Protein AF-A0A3A8YGU8-F1 (afdb_monomer)

Foldseek 3Di:
DDPLVVLLVVLLVLLVVLLVLLCVQLVPCVLAPPVCNVPLSVLLNVLSVLLNVLSVVLVPQDPPDPVSLVSSLVSLVSNLVSLVVNLVSLVVCVVVVSHDPVSSVVSNVSSVVSNVSSVVSSVVSVVVVVVVVVVVVVVVVPDDDPDDDPPPPDDDDDDDDD

Secondary structure (DSSP, 8-state):
--HHHHHHHHHHHHHHHHHHHHHHHHH-TTTS-GGGIIIIIHHHHHHHHHHHHHHHHHHH----SHHHHHHHHHHHHHHHHHHHHHHHHHHHHHHTTSS-HHHHHHHHHHHHHHHHHHHHHHHHHHHHHHHHHHHHHHHHHSS--S--PPPP-PPPP-PPP-

Nearest PDB structures (foldseek):
  2rld-assembly1_A  TM=8.837E-01  e=1.820E-03  Bacteroides thetaiotaomicron VPI-5482
  2b5u-assembly2_C  TM=3.298E-01  e=1.396E+00  Escherichia coli
  1ls4-assembly1_A  TM=3.241E-01  e=1.327E+00  Locusta migratoria
  8dt0-assembly2_B  TM=3.161E-01  e=1.990E+00  synthetic construct
  4atm-assembly1_A-2  TM=2.563E-01  e=6.073E+00  Homo sapiens

Sequence (162 aa):
MSAARQGELTIVGKAKDLVNHTLTVTNNSKLFPKKVRFTICQRMQNISLQILHDILAANEIYPDNRQKMEQRLDLQKEVLTNCKVFLSLLDIALEQGYVDIRRCEYWTGLTTDVKNMAASWRKKDAERFNRLLAEKKAQAQGQPPRGQQPPPRQGGPQYPRR

Radius of gyration: 27.99 Å; Cα contacts (8 Å, |Δi|>4): 124; chains: 1; bounding box: 71×23×99 Å

pLDDT: mean 86.34, std 15.01, range [42.88, 98.56]

Solvent-accessible surface area (backbone atoms only — not comparable to full-atom values): 9038 Å² total; per-residue (Å²): 133,60,73,65,59,54,52,57,56,49,44,54,52,43,30,48,51,42,32,55,52,46,52,57,51,56,69,33,64,91,61,24,60,71,89,40,43,85,52,60,40,46,50,48,45,51,42,35,51,46,35,40,48,29,53,53,55,30,68,71,49,72,64,84,48,71,65,43,43,49,52,30,46,51,28,40,48,48,31,45,50,40,38,51,52,46,50,53,52,49,51,52,33,41,75,71,64,45,43,55,69,72,61,48,53,55,53,48,49,43,44,47,52,37,34,53,49,40,51,54,49,44,50,53,50,52,57,52,49,54,50,55,52,51,52,54,51,52,55,64,69,71,51,76,81,91,79,73,80,76,75,79,79,76,80,76,86,85,77,83,81,133

Structure (mmCIF, N/CA/C/O backbone):
data_AF-A0A3A8YGU8-F1
#
_entry.id   AF-A0A3A8YGU8-F1
#
loop_
_atom_site.group_PDB
_atom_site.id
_atom_site.type_symbol
_atom_site.label_atom_id
_atom_site.label_alt_id
_atom_site.label_comp_id
_atom_site.label_asym_id
_atom_site.label_entity_id
_atom_site.label_seq_id
_atom_site.pdbx_PDB_ins_code
_atom_site.Cartn_x
_atom_site.Cartn_y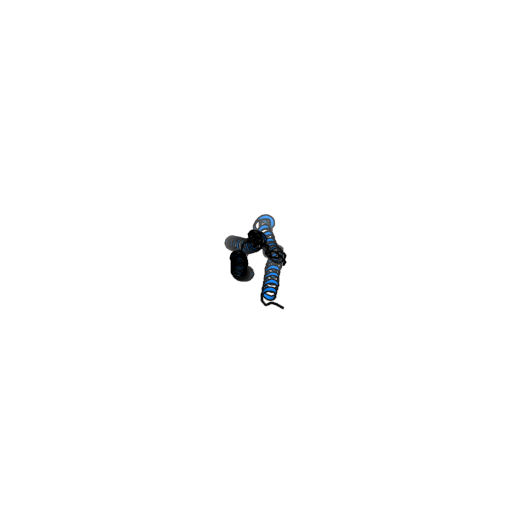
_atom_site.Cartn_z
_atom_site.occupancy
_atom_site.B_iso_or_equiv
_atom_site.auth_seq_id
_atom_site.auth_comp_id
_atom_site.auth_asym_id
_atom_site.auth_atom_id
_atom_site.pdbx_PDB_model_num
ATOM 1 N N . MET A 1 1 ? -6.886 -1.025 -24.986 1.00 42.88 1 MET A N 1
ATOM 2 C CA . MET A 1 1 ? -6.152 -0.531 -23.794 1.00 42.88 1 MET A CA 1
ATOM 3 C C . MET A 1 1 ? -5.203 -1.631 -23.328 1.00 42.88 1 MET A C 1
ATOM 5 O O . MET A 1 1 ? -5.595 -2.786 -23.405 1.00 42.88 1 MET A O 1
ATOM 9 N N . SER A 1 2 ? -3.958 -1.332 -22.936 1.00 42.94 2 SER A N 1
ATOM 10 C CA . SER A 1 2 ? -3.000 -2.380 -22.536 1.00 42.94 2 SER A CA 1
ATOM 11 C C . SER A 1 2 ? -3.404 -3.026 -21.202 1.00 42.94 2 SER A C 1
ATOM 13 O O . SER A 1 2 ? -3.876 -2.341 -20.297 1.00 42.94 2 SER A O 1
ATOM 15 N N . ALA A 1 3 ? -3.182 -4.336 -21.050 1.00 53.12 3 ALA A N 1
ATOM 16 C CA . ALA A 1 3 ? -3.488 -5.070 -19.815 1.00 53.12 3 ALA A CA 1
ATOM 17 C C . ALA A 1 3 ? -2.751 -4.514 -18.574 1.00 53.12 3 ALA A C 1
ATOM 19 O O . ALA A 1 3 ? -3.225 -4.657 -17.450 1.00 53.12 3 ALA A O 1
ATOM 20 N N . ALA A 1 4 ? -1.613 -3.838 -18.778 1.00 53.56 4 ALA A N 1
ATOM 21 C CA . ALA A 1 4 ? -0.868 -3.150 -17.724 1.00 53.56 4 ALA A CA 1
ATOM 22 C C . ALA A 1 4 ? -1.651 -1.962 -17.135 1.00 53.56 4 ALA A C 1
ATOM 24 O O . ALA A 1 4 ? -1.778 -1.869 -15.918 1.00 53.56 4 ALA A O 1
ATOM 25 N N . ARG A 1 5 ? -2.269 -1.129 -17.990 1.00 56.00 5 ARG A N 1
ATOM 26 C CA . ARG A 1 5 ? -3.130 -0.017 -17.549 1.00 56.00 5 ARG A CA 1
ATOM 27 C C . ARG A 1 5 ? -4.361 -0.506 -16.787 1.00 56.00 5 ARG A C 1
ATOM 29 O O . ARG A 1 5 ? -4.788 0.143 -15.841 1.00 56.00 5 ARG A O 1
ATOM 36 N N . GLN A 1 6 ? -4.914 -1.661 -17.168 1.00 59.31 6 GLN A N 1
ATOM 37 C CA . GLN A 1 6 ? -6.041 -2.256 -16.446 1.00 59.31 6 GLN A CA 1
ATOM 38 C C . GLN A 1 6 ? -5.640 -2.642 -15.012 1.00 59.31 6 GLN A C 1
ATOM 40 O O . GLN A 1 6 ? -6.368 -2.331 -14.075 1.00 59.31 6 GLN A O 1
ATOM 45 N N . GLY A 1 7 ? -4.461 -3.252 -14.831 1.00 61.16 7 GLY A N 1
ATOM 46 C CA . GLY A 1 7 ? -3.916 -3.583 -13.509 1.00 61.16 7 GLY A CA 1
ATOM 47 C C . GLY A 1 7 ? -3.660 -2.349 -12.630 1.00 61.16 7 GLY A C 1
ATOM 48 O O . GLY A 1 7 ? -4.032 -2.336 -11.456 1.00 61.16 7 GLY A O 1
ATOM 49 N N . GLU A 1 8 ? -3.093 -1.290 -13.211 1.00 59.56 8 GLU A N 1
ATOM 50 C CA . GLU A 1 8 ? -2.818 -0.014 -12.527 1.00 59.56 8 GLU A CA 1
ATOM 51 C C . GLU A 1 8 ? -4.099 0.697 -12.064 1.00 59.56 8 GLU A C 1
ATOM 53 O O . GLU A 1 8 ? -4.168 1.193 -10.940 1.00 59.56 8 GLU A O 1
ATOM 58 N N . LEU A 1 9 ? -5.157 0.689 -12.881 1.00 69.69 9 LEU A N 1
ATOM 59 C CA . LEU A 1 9 ? -6.455 1.247 -12.487 1.00 69.69 9 LEU A CA 1
ATOM 60 C C . LEU A 1 9 ? -7.115 0.426 -11.371 1.00 69.69 9 LEU A C 1
ATOM 62 O O . LEU A 1 9 ? -7.745 0.987 -10.473 1.00 69.69 9 LEU A O 1
ATOM 66 N N . THR A 1 10 ? -6.936 -0.898 -11.386 1.00 84.50 10 THR A N 1
ATOM 67 C CA . THR A 1 10 ? -7.530 -1.771 -10.365 1.00 84.50 10 THR A CA 1
ATOM 68 C C . THR A 1 10 ? -6.876 -1.631 -8.987 1.00 84.50 10 THR A C 1
ATOM 70 O O . THR A 1 10 ? -7.595 -1.626 -7.989 1.00 84.50 10 THR A O 1
ATOM 73 N N . ILE A 1 11 ? -5.549 -1.451 -8.899 1.00 92.69 11 ILE A N 1
ATOM 74 C CA . ILE A 1 11 ? -4.877 -1.278 -7.597 1.00 92.69 11 ILE A CA 1
ATOM 75 C C . ILE A 1 11 ? -5.227 0.068 -6.943 1.00 92.69 11 ILE A C 1
ATOM 77 O O . ILE A 1 11 ? -5.420 0.122 -5.730 1.00 92.69 11 ILE A O 1
ATOM 81 N N . VAL A 1 12 ? -5.399 1.137 -7.732 1.00 95.19 12 VAL A N 1
ATOM 82 C CA . VAL A 1 12 ? -5.862 2.441 -7.219 1.00 95.19 12 VAL A CA 1
ATOM 83 C C . VAL A 1 12 ? -7.259 2.321 -6.607 1.00 95.19 12 VAL A C 1
ATOM 85 O O . VAL A 1 12 ? -7.504 2.878 -5.539 1.00 95.19 12 VAL A O 1
ATOM 88 N N . GLY A 1 13 ? -8.168 1.579 -7.252 1.00 94.25 13 GLY A N 1
ATOM 89 C CA . GLY A 1 13 ? -9.501 1.302 -6.707 1.00 94.25 13 GLY A CA 1
ATOM 90 C C . GLY A 1 13 ? -9.430 0.610 -5.344 1.00 94.25 13 GLY A C 1
ATOM 91 O O . GLY A 1 13 ? -9.970 1.118 -4.366 1.00 94.25 13 GLY A O 1
ATOM 92 N N . LYS A 1 14 ? -8.653 -0.473 -5.248 1.00 95.12 14 LYS A N 1
ATOM 93 C CA . LYS A 1 14 ? -8.460 -1.217 -3.992 1.00 95.12 14 LYS A CA 1
ATOM 94 C C . LYS A 1 14 ? -7.830 -0.375 -2.880 1.00 95.12 14 LYS A C 1
ATOM 96 O O . LYS A 1 14 ? -8.231 -0.479 -1.723 1.00 95.12 14 LYS A O 1
ATOM 101 N N . ALA A 1 15 ? -6.877 0.493 -3.215 1.00 97.00 15 ALA A N 1
ATOM 102 C CA . ALA A 1 15 ? -6.286 1.413 -2.248 1.00 97.00 15 ALA A CA 1
ATOM 103 C C . ALA A 1 15 ? -7.302 2.450 -1.739 1.00 97.00 15 ALA A C 1
ATOM 105 O O . ALA A 1 15 ? -7.329 2.749 -0.547 1.00 97.00 15 ALA A O 1
ATOM 106 N N . LYS A 1 16 ? -8.183 2.960 -2.611 1.00 96.38 16 LYS A N 1
ATOM 107 C CA . LYS A 1 16 ? -9.290 3.840 -2.199 1.00 96.38 16 LYS A CA 1
ATOM 108 C C . LYS A 1 16 ? -10.274 3.120 -1.282 1.00 96.38 16 LYS A C 1
ATOM 110 O O . LYS A 1 16 ? -10.693 3.711 -0.290 1.00 96.38 16 LYS A O 1
ATOM 115 N N . ASP A 1 17 ? -10.598 1.859 -1.562 1.00 96.06 17 ASP A N 1
ATOM 116 C CA . ASP A 1 17 ? -11.461 1.050 -0.693 1.00 96.06 17 ASP A CA 1
ATOM 117 C C . ASP A 1 17 ? -10.849 0.896 0.707 1.00 96.06 17 ASP A C 1
ATOM 119 O O . ASP A 1 17 ? -11.534 1.115 1.710 1.00 96.06 17 ASP A O 1
ATOM 123 N N . LEU A 1 18 ? -9.540 0.615 0.786 1.00 97.25 18 LEU A N 1
ATOM 124 C CA . LEU A 1 18 ? -8.797 0.562 2.049 1.00 97.25 18 LEU A CA 1
ATOM 125 C C . LEU A 1 18 ? -8.856 1.898 2.806 1.00 97.25 18 LEU A C 1
ATOM 127 O O . LEU A 1 18 ? -9.155 1.904 4.002 1.00 97.25 18 LEU A O 1
ATOM 131 N N . VAL A 1 19 ? -8.606 3.027 2.135 1.00 97.69 19 VAL A N 1
ATOM 132 C CA . VAL A 1 19 ? -8.673 4.370 2.742 1.00 97.69 19 VAL A CA 1
ATOM 133 C C . VAL A 1 19 ? -10.078 4.668 3.262 1.00 97.69 19 VAL A C 1
ATOM 135 O O . VAL A 1 19 ? -10.247 5.007 4.433 1.00 97.69 19 VAL A O 1
ATOM 138 N N . ASN A 1 20 ? -11.098 4.498 2.421 1.00 96.44 20 ASN A N 1
ATOM 139 C CA . ASN A 1 20 ? -12.486 4.798 2.767 1.00 96.44 20 ASN A CA 1
ATOM 140 C C . ASN A 1 20 ? -12.963 3.959 3.951 1.00 96.44 20 ASN A C 1
ATOM 142 O O . ASN A 1 20 ? -13.556 4.489 4.896 1.00 96.44 20 ASN A O 1
ATOM 146 N N . HIS A 1 21 ? -12.667 2.658 3.937 1.00 95.06 21 HIS A N 1
ATOM 147 C CA . HIS A 1 21 ? -13.003 1.786 5.051 1.00 95.06 21 HIS A CA 1
ATOM 148 C C . HIS A 1 21 ? -12.251 2.195 6.325 1.00 95.06 21 HIS A C 1
ATOM 150 O O . HIS A 1 21 ? -12.861 2.307 7.390 1.00 95.06 21 HIS A O 1
ATOM 156 N N . THR A 1 22 ? -10.960 2.527 6.210 1.00 95.06 22 THR A N 1
ATOM 157 C CA . THR A 1 22 ? -10.139 2.955 7.350 1.00 95.06 22 THR A CA 1
ATOM 158 C C . THR A 1 22 ? -10.691 4.211 8.007 1.00 95.06 22 THR A C 1
ATOM 160 O O . THR A 1 22 ? -10.895 4.226 9.222 1.00 95.06 22 THR A O 1
ATOM 163 N N . LEU A 1 23 ? -11.003 5.245 7.223 1.00 93.62 23 LEU A N 1
ATOM 164 C CA . LEU A 1 23 ? -11.600 6.485 7.723 1.00 93.62 23 LEU A CA 1
ATOM 165 C C . LEU A 1 23 ? -12.976 6.238 8.351 1.00 93.62 23 LEU A C 1
ATOM 167 O O . LEU A 1 23 ? -13.277 6.799 9.403 1.00 93.62 23 LEU A O 1
ATOM 171 N N . THR A 1 24 ? -13.796 5.374 7.750 1.00 91.88 24 THR A N 1
ATOM 172 C CA . THR A 1 24 ? -15.141 5.052 8.255 1.00 91.88 24 THR A CA 1
ATOM 173 C C . THR A 1 24 ? -15.085 4.387 9.631 1.00 91.88 24 THR A C 1
ATOM 175 O O . THR A 1 24 ? -15.786 4.806 10.554 1.00 91.88 24 THR A O 1
ATOM 178 N N . VAL A 1 25 ? -14.234 3.370 9.794 1.00 89.19 25 VAL A N 1
ATOM 179 C CA . VAL A 1 25 ? -14.129 2.609 11.048 1.00 89.19 25 VAL A CA 1
ATOM 180 C C . VAL A 1 25 ? -13.494 3.451 12.154 1.00 89.19 25 VAL A C 1
ATOM 182 O O . VAL A 1 25 ? -14.027 3.522 13.260 1.00 89.19 25 VAL A O 1
ATOM 185 N N . THR A 1 26 ? -12.394 4.141 11.855 1.00 88.94 26 THR A N 1
ATOM 186 C CA . THR A 1 26 ? -11.624 4.896 12.860 1.00 88.94 26 THR A CA 1
ATOM 187 C C . THR A 1 26 ? -12.298 6.200 13.306 1.00 88.94 26 THR A C 1
ATOM 189 O O . THR A 1 26 ? -12.058 6.656 14.425 1.00 88.94 26 THR A O 1
ATOM 192 N N . ASN A 1 27 ? -13.167 6.800 12.481 1.00 85.31 27 ASN A N 1
ATOM 193 C CA . ASN A 1 27 ? -13.972 7.959 12.888 1.00 85.31 27 ASN A CA 1
ATOM 194 C C . ASN A 1 27 ? -15.181 7.583 13.755 1.00 85.31 27 ASN A C 1
ATOM 196 O O . ASN A 1 27 ? -15.740 8.446 14.439 1.00 85.31 27 ASN A O 1
ATOM 200 N N . ASN A 1 28 ? -15.585 6.312 13.766 1.00 83.62 28 ASN A N 1
ATOM 201 C CA . ASN A 1 28 ? -16.720 5.865 14.555 1.00 83.62 28 ASN A CA 1
ATOM 202 C C . ASN A 1 28 ? -16.319 5.631 16.019 1.00 83.62 28 ASN A C 1
ATOM 204 O O . ASN A 1 28 ? -15.819 4.572 16.386 1.00 83.62 28 ASN A O 1
ATOM 208 N N . SER A 1 29 ? -16.622 6.605 16.881 1.00 74.62 29 SER A N 1
ATOM 209 C CA . SER A 1 29 ? -16.330 6.523 18.322 1.00 74.62 29 SER A CA 1
ATOM 210 C C . SER A 1 29 ? -17.054 5.404 19.089 1.00 74.62 29 SER A C 1
ATOM 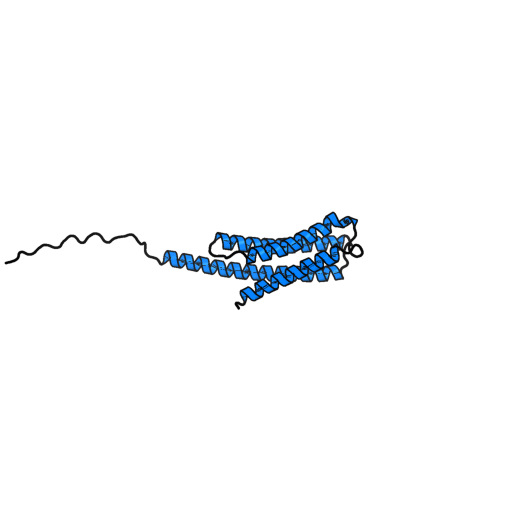212 O O . SER A 1 29 ? -16.689 5.135 20.231 1.00 74.62 29 SER A O 1
ATOM 214 N N . LYS A 1 30 ? -18.063 4.751 18.488 1.00 75.56 30 LYS A N 1
ATOM 215 C CA . LYS A 1 30 ? -18.702 3.545 19.049 1.00 75.56 30 LYS A CA 1
ATOM 216 C C . LYS A 1 30 ? -17.904 2.273 18.755 1.00 75.56 30 LYS A C 1
ATOM 218 O O . LYS A 1 30 ? -18.085 1.282 19.449 1.00 75.56 30 LYS A O 1
ATOM 223 N N . LEU A 1 31 ? -17.075 2.297 17.711 1.00 71.75 31 LEU A N 1
ATOM 224 C C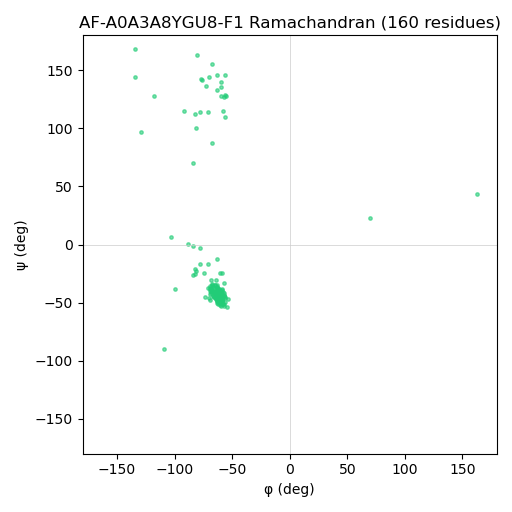A . LEU A 1 31 ? -16.241 1.171 17.291 1.00 71.75 31 LEU A CA 1
ATOM 225 C C . LEU A 1 31 ? -14.806 1.327 17.788 1.00 71.75 31 LEU A C 1
ATOM 227 O O . LEU A 1 31 ? -14.210 0.344 18.196 1.00 71.75 31 LEU A O 1
ATOM 231 N N . PHE A 1 32 ? -14.277 2.554 17.787 1.00 74.31 32 PHE A N 1
ATOM 232 C CA . PHE A 1 32 ? -12.922 2.854 18.241 1.00 74.31 32 PHE A CA 1
ATOM 233 C C . PHE A 1 32 ? -12.923 3.812 19.442 1.00 74.31 32 PHE A C 1
ATOM 235 O O . PHE A 1 32 ? -13.504 4.901 19.360 1.00 74.31 32 PHE A O 1
ATOM 242 N N . PRO A 1 33 ? -12.238 3.474 20.551 1.00 76.06 33 PRO A N 1
ATOM 243 C CA . PRO A 1 33 ? -12.176 4.345 21.720 1.00 76.06 33 PRO A CA 1
ATOM 244 C C . PRO A 1 33 ? -11.551 5.714 21.407 1.00 76.06 33 PRO A C 1
ATOM 246 O O . PRO A 1 33 ? -10.477 5.805 20.814 1.00 76.06 33 PRO A O 1
ATOM 249 N N . LYS A 1 34 ? -12.155 6.809 21.896 1.00 79.38 34 LYS A N 1
ATOM 250 C CA . LYS A 1 34 ? -11.636 8.178 21.669 1.00 79.38 34 LYS A CA 1
ATOM 251 C C . LYS A 1 34 ? -10.193 8.371 22.157 1.00 79.38 34 LYS A C 1
ATOM 253 O O . LYS A 1 34 ? -9.438 9.109 21.532 1.00 79.38 34 LYS A O 1
ATOM 258 N N . LYS A 1 35 ? -9.801 7.678 23.233 1.00 80.94 35 LYS A N 1
ATOM 259 C CA . LYS A 1 35 ? -8.453 7.749 23.827 1.00 80.94 35 LYS A CA 1
ATOM 260 C C . LYS A 1 35 ? -7.328 7.327 22.874 1.00 80.94 35 LYS A C 1
ATOM 262 O O . LYS A 1 35 ? -6.205 7.780 23.045 1.00 80.94 35 LYS A O 1
ATOM 267 N N . VAL A 1 36 ? -7.621 6.498 21.867 1.00 79.62 36 VAL A N 1
ATOM 268 C CA . VAL A 1 36 ? -6.617 6.016 20.899 1.00 79.62 36 VAL A CA 1
ATOM 269 C C . VAL A 1 36 ? -6.683 6.722 19.545 1.00 79.62 36 VAL A C 1
ATOM 271 O O . VAL A 1 36 ? -5.947 6.376 18.619 1.00 79.62 36 VAL A O 1
ATOM 274 N N . ARG A 1 37 ? -7.528 7.757 19.429 1.00 80.12 37 ARG A N 1
ATOM 275 C CA . ARG A 1 37 ? -7.709 8.533 18.196 1.00 80.12 37 ARG A CA 1
ATOM 276 C C . ARG A 1 37 ? -6.389 9.126 17.694 1.00 80.12 37 ARG A C 1
ATOM 278 O O . ARG A 1 37 ? -6.084 9.013 16.514 1.00 80.12 37 ARG A O 1
ATOM 285 N N . PHE A 1 38 ? -5.596 9.705 18.593 1.00 84.00 38 PHE A N 1
ATOM 286 C CA . PHE A 1 38 ? -4.320 10.351 18.260 1.00 84.00 38 PHE A CA 1
ATOM 287 C C . PHE A 1 38 ? -3.115 9.399 18.268 1.00 84.00 38 PHE A C 1
ATOM 289 O O . PHE A 1 38 ? -1.997 9.829 17.999 1.00 84.00 38 PHE A O 1
ATOM 296 N N . THR A 1 39 ? -3.323 8.111 18.559 1.00 86.56 39 THR A N 1
ATOM 297 C CA . THR A 1 39 ? -2.262 7.099 18.550 1.00 86.56 39 THR A CA 1
ATOM 298 C C . THR A 1 39 ? -2.441 6.158 17.362 1.00 86.56 39 THR A C 1
ATOM 300 O O . THR A 1 39 ? -1.923 6.430 16.280 1.00 86.56 39 THR A O 1
ATOM 303 N N . ILE A 1 40 ? -3.191 5.070 17.529 1.00 87.19 40 ILE A N 1
ATOM 304 C CA . ILE A 1 40 ? -3.327 4.019 16.516 1.00 87.19 40 ILE A CA 1
ATOM 305 C C . ILE A 1 40 ? -4.205 4.484 15.354 1.00 87.19 40 ILE A C 1
ATOM 307 O O . ILE A 1 40 ? -3.799 4.324 14.205 1.00 87.19 40 ILE A O 1
ATOM 311 N N . CYS A 1 41 ? -5.348 5.130 15.618 1.00 90.31 41 CYS A N 1
ATOM 312 C CA . CYS A 1 41 ? -6.256 5.548 14.544 1.00 90.31 41 CYS A CA 1
ATOM 313 C C . CYS A 1 41 ? -5.572 6.509 13.570 1.00 90.31 41 CYS A C 1
ATOM 315 O O . CYS A 1 41 ? -5.556 6.247 12.372 1.00 90.31 41 CYS A O 1
ATOM 317 N N . GLN A 1 42 ? -4.967 7.590 14.077 1.00 92.44 42 GLN A N 1
ATOM 318 C CA . GLN A 1 42 ? -4.272 8.565 13.235 1.00 92.44 42 GLN A CA 1
ATOM 319 C C . GLN A 1 42 ? -3.152 7.913 12.416 1.00 92.44 42 GLN A C 1
ATOM 321 O O . GLN A 1 42 ? -3.003 8.210 11.233 1.00 92.44 42 GLN A O 1
ATOM 326 N N . ARG A 1 43 ? -2.381 6.994 13.014 1.00 94.38 43 ARG A N 1
ATOM 327 C CA . ARG A 1 43 ? -1.313 6.273 12.304 1.00 94.38 43 ARG A CA 1
ATOM 328 C C . ARG A 1 43 ? -1.865 5.395 11.184 1.00 94.38 43 ARG A C 1
ATOM 330 O O . ARG A 1 43 ? -1.349 5.461 10.074 1.00 94.38 43 ARG A O 1
ATOM 337 N N . MET A 1 44 ? -2.926 4.631 11.442 1.00 94.75 44 MET A N 1
ATOM 338 C CA . MET A 1 44 ? -3.575 3.800 10.422 1.00 94.75 44 MET A CA 1
ATOM 339 C C . MET A 1 44 ? -4.152 4.649 9.285 1.00 94.75 44 MET A C 1
ATOM 341 O O . MET A 1 44 ? -3.945 4.328 8.117 1.00 94.75 44 MET A O 1
ATOM 345 N N . GLN A 1 45 ? -4.814 5.765 9.608 1.00 95.69 45 GLN A N 1
ATOM 346 C CA . GLN A 1 45 ? -5.318 6.711 8.609 1.00 95.69 45 GLN A CA 1
ATOM 347 C C . GLN A 1 45 ? -4.176 7.254 7.741 1.00 95.69 45 GLN A C 1
ATOM 349 O O . GLN A 1 45 ? -4.239 7.140 6.517 1.00 95.69 45 GLN A O 1
ATOM 354 N N . ASN A 1 46 ? -3.106 7.756 8.362 1.00 97.69 46 ASN A N 1
ATOM 355 C CA . ASN A 1 46 ? -1.946 8.295 7.653 1.00 97.69 46 ASN A CA 1
ATOM 356 C C . ASN A 1 46 ? -1.301 7.250 6.737 1.00 97.69 46 ASN A C 1
ATOM 358 O O . ASN A 1 46 ? -1.031 7.544 5.579 1.00 97.69 46 ASN A O 1
ATOM 362 N N . ILE A 1 47 ? -1.104 6.020 7.219 1.00 97.75 47 ILE A N 1
ATOM 363 C CA . ILE A 1 47 ? -0.510 4.946 6.414 1.00 97.75 47 ILE A CA 1
ATOM 364 C C . ILE A 1 47 ? -1.424 4.555 5.252 1.00 97.75 47 ILE A C 1
ATOM 366 O O . ILE A 1 47 ? -0.937 4.373 4.141 1.00 97.75 47 ILE A O 1
ATOM 370 N N . SER A 1 48 ? -2.742 4.468 5.463 1.00 97.81 48 SER A N 1
ATOM 371 C CA . SER A 1 48 ? -3.676 4.168 4.369 1.00 97.81 48 SER A CA 1
ATOM 372 C C . SER A 1 48 ? -3.630 5.234 3.267 1.00 97.81 48 SER A C 1
ATOM 374 O O . SER A 1 48 ? -3.614 4.901 2.082 1.00 97.81 48 SER A O 1
ATOM 376 N N . LEU A 1 49 ? -3.526 6.513 3.648 1.00 98.31 49 LEU A N 1
ATOM 377 C CA . LEU A 1 49 ? -3.366 7.625 2.712 1.00 98.31 49 LEU A CA 1
ATOM 378 C C . LEU A 1 49 ? -2.003 7.583 2.012 1.00 98.31 49 LEU A C 1
ATOM 380 O O . LEU A 1 49 ? -1.945 7.808 0.806 1.00 98.31 49 LEU A O 1
ATOM 384 N N . GLN A 1 50 ? -0.933 7.239 2.735 1.00 98.50 50 GLN A N 1
ATOM 385 C CA . GLN A 1 50 ? 0.408 7.087 2.169 1.00 98.50 50 GLN A CA 1
ATOM 386 C C . GLN A 1 50 ? 0.456 5.965 1.124 1.00 98.50 50 GLN A C 1
ATOM 388 O O . GLN A 1 50 ? 1.004 6.162 0.047 1.00 98.50 50 GLN A O 1
ATOM 393 N N . ILE A 1 51 ? -0.187 4.820 1.385 1.00 98.44 51 ILE A N 1
ATOM 394 C CA . ILE A 1 51 ? -0.315 3.722 0.412 1.00 98.44 51 ILE A CA 1
ATOM 395 C C . ILE A 1 51 ? -0.958 4.224 -0.885 1.00 98.44 51 ILE A C 1
ATOM 397 O O . ILE A 1 51 ? -0.435 3.973 -1.970 1.00 98.44 51 ILE A O 1
ATOM 401 N N . LEU A 1 52 ? -2.082 4.942 -0.786 1.00 98.19 52 LEU A N 1
ATOM 402 C CA . LEU A 1 52 ? -2.757 5.502 -1.958 1.00 98.19 52 LEU A CA 1
ATOM 403 C C . LEU A 1 52 ? -1.866 6.518 -2.685 1.00 98.19 52 LEU A C 1
ATOM 405 O O . LEU A 1 52 ? -1.769 6.474 -3.912 1.00 98.19 52 LEU A O 1
ATOM 409 N N . HIS A 1 53 ? -1.213 7.405 -1.936 1.00 98.19 53 HIS A N 1
ATOM 410 C CA . HIS A 1 53 ? -0.288 8.392 -2.478 1.00 98.19 53 HIS A CA 1
ATOM 411 C C . HIS A 1 53 ? 0.849 7.728 -3.263 1.00 98.19 53 HIS A C 1
ATOM 413 O O . HIS A 1 53 ? 1.066 8.080 -4.418 1.00 98.19 53 HIS A O 1
ATOM 419 N N . ASP A 1 54 ? 1.532 6.741 -2.684 1.00 98.25 54 ASP A N 1
ATOM 420 C CA . ASP A 1 54 ? 2.690 6.093 -3.306 1.00 98.25 54 ASP A CA 1
ATOM 421 C C . ASP A 1 54 ? 2.303 5.326 -4.577 1.00 98.25 54 ASP A C 1
ATOM 423 O O . ASP A 1 54 ? 3.050 5.335 -5.557 1.00 98.25 54 ASP A O 1
ATOM 427 N N . ILE A 1 55 ? 1.109 4.717 -4.608 1.00 97.50 55 ILE A N 1
ATOM 428 C CA . ILE A 1 55 ? 0.559 4.089 -5.820 1.00 97.50 55 ILE A CA 1
ATOM 429 C C . ILE A 1 55 ? 0.345 5.135 -6.920 1.00 97.50 55 ILE A C 1
ATOM 431 O O . ILE A 1 55 ? 0.733 4.908 -8.068 1.00 97.50 55 ILE A O 1
ATOM 435 N N . LEU A 1 56 ? -0.273 6.273 -6.590 1.00 96.25 56 LEU A N 1
ATOM 436 C CA . LEU A 1 56 ? -0.511 7.351 -7.552 1.00 96.25 56 LEU A CA 1
ATOM 437 C C . LEU A 1 56 ? 0.812 7.950 -8.044 1.00 96.25 56 LEU A C 1
ATOM 439 O O . LEU A 1 56 ? 1.020 8.056 -9.249 1.00 96.25 56 LEU A O 1
ATOM 443 N N . ALA A 1 57 ? 1.739 8.247 -7.135 1.00 96.75 57 ALA A N 1
ATOM 444 C CA . ALA A 1 57 ? 3.055 8.780 -7.464 1.00 96.75 57 ALA A CA 1
ATOM 445 C C . ALA A 1 57 ? 3.850 7.826 -8.373 1.00 96.75 57 ALA A C 1
ATOM 447 O O . ALA A 1 57 ? 4.463 8.265 -9.342 1.00 96.75 57 ALA A O 1
ATOM 448 N N . ALA A 1 58 ? 3.801 6.513 -8.121 1.00 96.06 58 ALA A N 1
ATOM 449 C CA . ALA A 1 58 ? 4.457 5.522 -8.972 1.00 96.06 58 ALA A CA 1
ATOM 450 C C . ALA A 1 58 ? 3.851 5.468 -10.386 1.00 96.06 58 ALA A C 1
ATOM 452 O O . ALA A 1 58 ? 4.582 5.263 -11.360 1.00 96.06 58 ALA A O 1
ATOM 453 N N . ASN A 1 59 ? 2.535 5.673 -10.512 1.00 93.81 59 ASN A N 1
ATOM 454 C CA . ASN A 1 59 ? 1.849 5.722 -11.805 1.00 93.81 59 ASN A CA 1
ATOM 455 C C . ASN A 1 59 ? 2.240 6.950 -12.638 1.00 93.81 59 ASN A C 1
ATOM 457 O O . ASN A 1 59 ? 2.385 6.819 -13.852 1.00 93.81 59 ASN A O 1
ATOM 461 N N . GLU A 1 60 ? 2.475 8.098 -11.999 1.00 94.25 60 GLU A N 1
ATOM 462 C CA . GLU A 1 60 ? 2.892 9.334 -12.679 1.00 94.25 60 GLU A CA 1
ATOM 463 C C . GLU A 1 60 ? 4.339 9.281 -13.204 1.00 94.25 60 GLU A C 1
ATOM 465 O O . GLU A 1 60 ? 4.727 10.060 -14.077 1.00 94.25 60 GLU A O 1
ATOM 470 N N . ILE A 1 61 ? 5.162 8.340 -12.726 1.00 94.25 61 ILE A N 1
ATOM 471 C CA . ILE A 1 61 ? 6.532 8.188 -13.220 1.00 94.25 61 ILE A CA 1
ATOM 472 C C . ILE A 1 61 ? 6.535 7.467 -14.568 1.00 94.25 61 ILE A C 1
ATOM 474 O O . ILE A 1 61 ? 6.275 6.264 -14.656 1.00 94.25 61 ILE A O 1
ATOM 478 N N . TYR A 1 62 ? 6.948 8.194 -15.610 1.00 93.06 62 TYR A N 1
ATOM 479 C CA . TYR A 1 62 ? 7.282 7.627 -16.914 1.00 93.06 62 TYR A CA 1
ATOM 480 C C . TYR A 1 62 ? 8.723 7.068 -16.924 1.00 93.06 62 TYR A C 1
ATOM 482 O O . TYR A 1 62 ? 9.675 7.848 -16.844 1.00 93.06 62 TYR A O 1
ATOM 490 N N . PRO A 1 63 ? 8.932 5.741 -17.033 1.00 90.56 63 PRO A N 1
ATOM 491 C CA . PRO A 1 63 ? 10.243 5.110 -16.861 1.00 90.56 63 PRO A CA 1
ATOM 492 C C . PRO A 1 63 ? 11.086 5.135 -18.153 1.00 90.56 63 PRO A C 1
ATOM 494 O O . PRO A 1 63 ? 11.305 4.104 -18.791 1.00 90.56 63 PRO A O 1
ATOM 497 N N . ASP A 1 64 ? 11.555 6.316 -18.564 1.00 91.25 64 ASP A N 1
ATOM 498 C CA . ASP A 1 64 ? 12.383 6.508 -19.774 1.00 91.25 64 ASP A CA 1
ATOM 499 C C . ASP A 1 64 ? 13.884 6.220 -19.566 1.00 91.25 64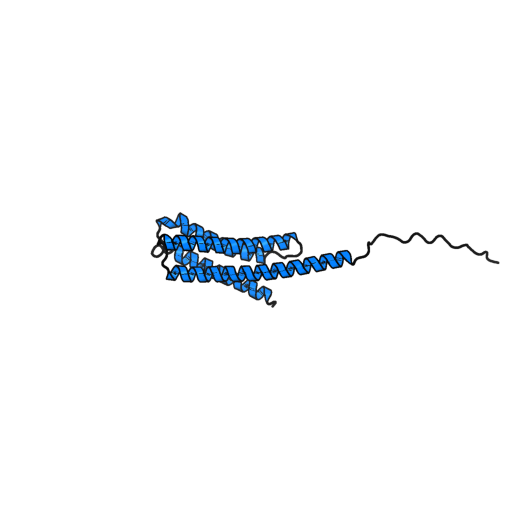 ASP A C 1
ATOM 501 O O . ASP A 1 64 ? 14.602 5.838 -20.503 1.00 91.25 64 ASP A O 1
ATOM 505 N N . ASN A 1 65 ? 14.352 6.358 -18.328 1.00 93.00 65 ASN A N 1
ATOM 506 C CA . ASN A 1 65 ? 15.738 6.194 -17.921 1.00 93.00 65 ASN A CA 1
ATOM 507 C C . ASN A 1 65 ? 15.860 5.341 -16.646 1.00 93.00 65 ASN A C 1
ATOM 509 O O . ASN A 1 65 ? 14.874 5.053 -15.965 1.00 93.00 65 ASN A O 1
ATOM 513 N N . ARG A 1 66 ? 17.096 4.929 -16.334 1.00 93.12 66 ARG A N 1
ATOM 514 C CA . ARG A 1 66 ? 17.404 4.050 -15.197 1.00 93.12 66 ARG A CA 1
ATOM 515 C C . ARG A 1 66 ? 16.920 4.632 -13.866 1.00 93.12 66 ARG A C 1
ATOM 517 O O . ARG A 1 66 ? 16.308 3.904 -13.095 1.00 93.12 66 ARG A O 1
ATOM 524 N N . GLN A 1 67 ? 17.141 5.923 -13.640 1.00 95.56 67 GLN A N 1
ATOM 525 C CA . GLN A 1 67 ? 16.783 6.602 -12.397 1.00 95.56 67 GLN A CA 1
ATOM 526 C C . GLN A 1 67 ? 15.265 6.624 -12.177 1.00 95.56 67 GLN A C 1
ATOM 528 O O . GLN A 1 67 ? 14.796 6.285 -11.097 1.00 95.56 67 GLN A O 1
ATOM 533 N N . LYS A 1 68 ? 14.474 6.951 -13.206 1.00 95.19 68 LYS A N 1
ATOM 534 C CA . LYS A 1 68 ? 13.004 6.926 -13.118 1.00 95.19 68 LYS A CA 1
ATOM 535 C C . LYS A 1 68 ? 12.463 5.506 -12.945 1.00 95.19 68 LYS A C 1
ATOM 537 O O . LYS A 1 68 ? 11.503 5.302 -12.208 1.00 95.19 68 LYS A O 1
ATOM 542 N N . MET A 1 69 ? 13.082 4.514 -13.592 1.00 96.50 69 MET A N 1
ATOM 543 C CA . MET A 1 69 ? 12.754 3.100 -13.363 1.00 96.50 69 MET A CA 1
ATOM 544 C C . MET A 1 69 ? 12.971 2.709 -11.896 1.00 96.50 69 MET A C 1
ATOM 546 O O . MET A 1 69 ? 12.100 2.082 -11.301 1.00 96.50 69 MET A O 1
ATOM 550 N N . GLU A 1 70 ? 14.109 3.089 -11.311 1.00 96.69 70 GLU A N 1
ATOM 551 C CA . GLU A 1 70 ? 14.418 2.845 -9.897 1.00 96.69 70 GLU A CA 1
ATOM 552 C C . GLU A 1 70 ? 13.443 3.574 -8.976 1.00 96.69 70 GLU A C 1
ATOM 554 O O . GLU A 1 70 ? 12.836 2.927 -8.134 1.00 96.69 70 GLU A O 1
ATOM 559 N N . GLN A 1 71 ? 13.188 4.865 -9.202 1.00 97.69 71 GLN A N 1
ATOM 560 C CA . GLN A 1 71 ? 12.253 5.658 -8.401 1.00 97.69 71 GLN A CA 1
ATOM 561 C 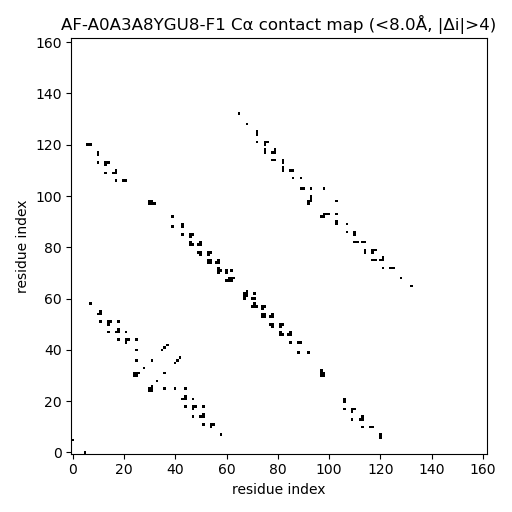C . GLN A 1 71 ? 10.841 5.054 -8.383 1.00 97.69 71 GLN A C 1
ATOM 563 O O . GLN A 1 71 ? 10.202 4.968 -7.333 1.00 97.69 71 GLN A O 1
ATOM 568 N N . ARG A 1 72 ? 10.350 4.597 -9.541 1.00 97.50 72 ARG A N 1
ATOM 569 C CA . ARG A 1 72 ? 9.050 3.925 -9.641 1.00 97.50 72 ARG A CA 1
ATOM 570 C C . ARG A 1 72 ? 9.030 2.609 -8.878 1.00 97.50 72 ARG A C 1
ATOM 572 O O . ARG A 1 72 ? 8.055 2.326 -8.182 1.00 97.50 72 ARG A O 1
ATOM 579 N N . LEU A 1 73 ? 10.099 1.816 -8.978 1.00 97.50 73 LEU A N 1
ATOM 580 C CA . LEU A 1 73 ? 10.238 0.632 -8.142 1.00 97.50 73 LEU A CA 1
ATOM 581 C C . LEU A 1 73 ? 10.244 1.056 -6.665 1.00 97.50 73 LEU A C 1
ATOM 583 O O . LEU A 1 73 ? 9.473 0.511 -5.890 1.00 97.50 73 LEU A O 1
ATOM 587 N N . ASP A 1 74 ? 11.039 2.019 -6.231 1.00 98.25 74 ASP A N 1
ATOM 588 C CA . ASP A 1 74 ? 11.121 2.386 -4.813 1.00 98.25 74 ASP A CA 1
ATOM 589 C C . ASP A 1 74 ? 9.764 2.778 -4.221 1.00 98.25 74 ASP A C 1
ATOM 591 O O . ASP A 1 74 ? 9.390 2.240 -3.183 1.00 98.25 74 ASP A O 1
ATOM 595 N N . LEU A 1 75 ? 8.941 3.546 -4.937 1.00 98.25 75 LEU A N 1
ATOM 596 C CA . LEU A 1 75 ? 7.563 3.816 -4.508 1.00 98.25 75 LEU A CA 1
ATOM 597 C C . LEU A 1 75 ? 6.719 2.540 -4.370 1.00 98.25 75 LEU A C 1
ATOM 599 O O . LEU A 1 75 ? 6.023 2.355 -3.376 1.00 98.25 75 LEU A O 1
ATOM 603 N N . GLN A 1 76 ? 6.818 1.594 -5.307 1.00 97.94 76 GLN A N 1
ATOM 604 C CA . GLN A 1 76 ? 6.133 0.299 -5.183 1.00 97.94 76 GLN A CA 1
ATOM 605 C C . GLN A 1 76 ? 6.642 -0.526 -3.990 1.00 97.94 76 GLN A C 1
ATOM 607 O O . GLN A 1 76 ? 5.893 -1.321 -3.421 1.00 97.94 76 GLN A O 1
ATOM 612 N N . LYS A 1 77 ? 7.916 -0.376 -3.610 1.00 98.31 77 LYS A N 1
ATOM 613 C CA . LYS A 1 77 ? 8.466 -0.990 -2.394 1.00 98.31 77 LYS A CA 1
ATOM 614 C C . LYS A 1 77 ? 7.881 -0.322 -1.153 1.00 98.31 77 LYS A C 1
ATOM 616 O O . LYS A 1 77 ? 7.486 -1.046 -0.243 1.00 98.31 77 LYS A O 1
ATOM 621 N N . GLU A 1 78 ? 7.770 1.003 -1.136 1.00 98.38 78 GLU A N 1
ATOM 622 C CA . GLU A 1 78 ? 7.140 1.742 -0.038 1.00 98.38 78 GLU A CA 1
ATOM 623 C C . GLU A 1 78 ? 5.677 1.336 0.151 1.00 98.38 78 GLU A C 1
ATOM 625 O O . GLU A 1 78 ? 5.278 1.040 1.274 1.00 98.38 78 GLU A O 1
ATOM 630 N N . VAL A 1 79 ? 4.912 1.140 -0.929 1.00 98.38 79 VAL A N 1
ATOM 631 C CA . VAL A 1 79 ? 3.554 0.564 -0.855 1.00 98.38 79 VAL A CA 1
ATOM 632 C C . VAL A 1 79 ? 3.552 -0.777 -0.113 1.00 98.38 79 VAL A C 1
ATOM 634 O O . VAL A 1 79 ? 2.731 -0.997 0.779 1.00 98.38 79 VAL A O 1
ATOM 637 N N . LEU A 1 80 ? 4.478 -1.684 -0.443 1.00 98.44 80 LEU A N 1
ATOM 638 C CA . LEU A 1 80 ? 4.583 -2.995 0.210 1.00 98.44 80 LEU A CA 1
ATOM 639 C C . LEU A 1 80 ? 4.982 -2.885 1.684 1.00 98.44 80 LEU A C 1
ATOM 641 O O . LEU A 1 80 ? 4.457 -3.634 2.512 1.00 98.44 80 LEU A O 1
ATOM 645 N N . THR A 1 81 ? 5.908 -1.985 2.009 1.00 98.56 81 THR A N 1
ATOM 646 C CA . THR A 1 81 ? 6.324 -1.700 3.386 1.00 98.56 81 THR A CA 1
ATOM 647 C C . THR A 1 81 ? 5.149 -1.153 4.185 1.00 98.56 81 THR A C 1
ATOM 649 O O . THR A 1 81 ? 4.800 -1.718 5.219 1.00 98.56 81 THR A O 1
ATOM 652 N N . ASN A 1 82 ? 4.466 -0.137 3.665 1.00 98.44 82 ASN A N 1
ATOM 653 C CA . ASN A 1 82 ? 3.327 0.501 4.311 1.00 98.44 82 ASN A CA 1
ATOM 654 C C . ASN A 1 82 ? 2.152 -0.467 4.502 1.00 98.44 82 ASN A C 1
ATOM 656 O O . ASN A 1 82 ? 1.534 -0.456 5.563 1.00 98.44 82 ASN A O 1
ATOM 660 N N . CYS A 1 83 ? 1.901 -1.387 3.563 1.00 98.44 83 CYS A N 1
ATOM 661 C CA . CYS A 1 83 ? 0.925 -2.464 3.772 1.00 98.44 83 CYS A CA 1
ATOM 662 C C . CYS A 1 83 ? 1.302 -3.368 4.959 1.00 98.44 83 CYS A C 1
ATOM 664 O O . CYS A 1 83 ? 0.432 -3.754 5.734 1.00 98.44 83 CYS A O 1
ATOM 666 N N . LYS A 1 84 ? 2.587 -3.711 5.129 1.00 98.19 84 LYS A N 1
ATOM 667 C CA . LYS A 1 84 ? 3.042 -4.511 6.281 1.00 98.19 84 LYS A CA 1
ATOM 668 C C . LYS A 1 84 ? 2.890 -3.741 7.589 1.00 98.19 84 LYS A C 1
ATOM 670 O O . LYS A 1 84 ? 2.390 -4.306 8.551 1.00 98.19 84 LYS A O 1
ATOM 675 N N . VAL A 1 85 ? 3.272 -2.462 7.610 1.00 97.94 85 VAL A N 1
ATOM 676 C CA . VAL A 1 85 ? 3.115 -1.609 8.798 1.00 97.94 85 VAL A CA 1
ATOM 677 C C . VAL A 1 85 ? 1.637 -1.473 9.168 1.00 97.94 85 VAL A C 1
ATOM 679 O O . VAL A 1 85 ? 1.298 -1.576 10.343 1.00 97.94 85 VAL A O 1
ATOM 682 N N . PHE A 1 86 ? 0.750 -1.295 8.184 1.00 97.69 86 PHE A N 1
ATOM 683 C CA . PHE A 1 86 ? -0.693 -1.236 8.420 1.00 97.69 86 PHE A CA 1
ATOM 684 C C . PHE A 1 86 ? -1.221 -2.523 9.064 1.00 97.69 86 PHE A C 1
ATOM 686 O O . PHE A 1 86 ? -1.933 -2.444 10.061 1.00 97.69 86 PHE A O 1
ATOM 693 N N . LEU A 1 87 ? -0.835 -3.694 8.540 1.00 97.56 87 LEU A N 1
ATOM 694 C CA . LEU A 1 87 ? -1.207 -4.991 9.119 1.00 97.56 87 LEU A CA 1
ATOM 695 C C . LEU A 1 87 ? -0.696 -5.136 10.558 1.00 97.56 87 LEU A C 1
ATOM 697 O O . LEU A 1 87 ? -1.465 -5.496 11.437 1.00 97.56 87 LEU A O 1
ATOM 701 N N . SER A 1 88 ? 0.552 -4.753 10.838 1.00 97.00 88 SER A N 1
ATOM 702 C CA . SER A 1 88 ? 1.083 -4.801 12.206 1.00 97.00 88 SER A CA 1
ATOM 703 C C . SER A 1 88 ? 0.342 -3.866 13.169 1.00 97.00 88 SER A C 1
ATOM 705 O O . SER A 1 88 ? 0.125 -4.215 14.324 1.00 97.00 88 SER A O 1
ATOM 707 N N . LEU A 1 89 ? -0.073 -2.675 12.723 1.00 94.81 89 LEU A N 1
ATOM 708 C CA . LEU A 1 89 ? -0.901 -1.785 13.547 1.00 94.81 89 LEU A CA 1
ATOM 709 C C . LEU A 1 89 ? -2.296 -2.355 13.795 1.00 94.81 89 LEU A C 1
ATOM 711 O O . LEU A 1 89 ? -2.868 -2.126 14.860 1.00 94.81 89 LEU A O 1
ATOM 715 N N . LEU A 1 90 ? -2.838 -3.070 12.814 1.00 94.56 90 LEU A N 1
ATOM 716 C CA . LEU A 1 90 ? -4.122 -3.736 12.922 1.00 94.56 90 LEU A CA 1
ATOM 717 C C . LEU A 1 90 ? -4.069 -4.905 13.918 1.00 94.56 90 LEU A C 1
ATOM 719 O O . LEU A 1 90 ? -4.965 -5.011 14.754 1.00 94.56 90 LEU A O 1
ATOM 723 N N . ASP A 1 91 ? -2.997 -5.699 13.893 1.00 94.88 91 ASP A N 1
ATOM 724 C CA . ASP A 1 91 ? -2.741 -6.756 14.879 1.00 94.88 91 ASP A CA 1
ATOM 725 C C . ASP A 1 91 ? -2.668 -6.168 16.296 1.00 94.88 91 ASP A C 1
ATOM 727 O O . ASP A 1 91 ? -3.388 -6.607 1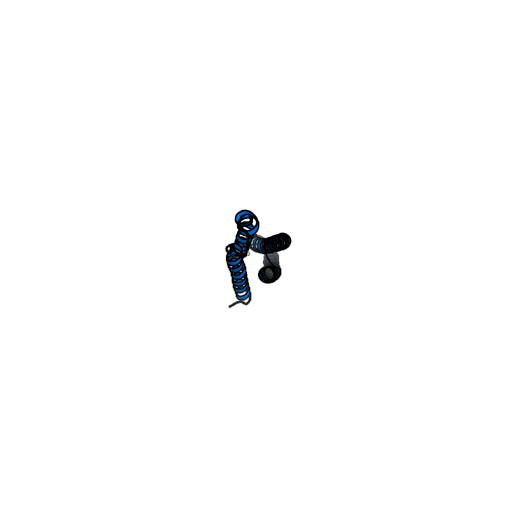7.191 1.00 94.88 91 ASP A O 1
ATOM 731 N N . ILE A 1 92 ? -1.907 -5.080 16.485 1.00 93.56 92 ILE A N 1
ATOM 732 C CA . ILE A 1 92 ? -1.838 -4.370 17.774 1.00 93.56 92 ILE A CA 1
ATOM 733 C C . ILE A 1 92 ? -3.227 -3.866 18.195 1.00 93.56 92 ILE A C 1
ATOM 735 O O . ILE A 1 92 ? -3.597 -3.956 19.365 1.00 93.56 92 ILE A O 1
ATOM 739 N N . ALA A 1 93 ? -4.023 -3.323 17.270 1.00 90.88 93 ALA A N 1
ATOM 740 C CA . ALA A 1 93 ? -5.371 -2.856 17.587 1.00 90.88 93 ALA A CA 1
ATOM 741 C C . ALA A 1 93 ? -6.291 -3.999 18.048 1.00 90.88 93 ALA A C 1
ATOM 743 O O . ALA A 1 93 ? -7.125 -3.782 18.931 1.00 90.88 93 ALA A O 1
ATOM 744 N N . LEU A 1 94 ? -6.141 -5.194 17.469 1.00 91.94 94 LEU A N 1
ATOM 745 C CA . LEU A 1 94 ? -6.883 -6.392 17.858 1.00 91.94 94 LEU A CA 1
ATOM 746 C C . LEU A 1 94 ? -6.442 -6.887 19.243 1.00 91.94 94 LEU A C 1
ATOM 748 O O . LEU A 1 94 ? -7.291 -7.100 20.105 1.00 91.94 94 LEU A O 1
ATOM 752 N N . GLU A 1 95 ? -5.134 -6.995 19.488 1.00 93.38 95 GLU A N 1
ATOM 753 C CA . GLU A 1 95 ? -4.566 -7.414 20.781 1.00 93.38 95 GLU A CA 1
ATOM 754 C C . GLU A 1 95 ? -4.984 -6.493 21.933 1.00 93.38 95 GLU A C 1
ATOM 756 O O . GLU A 1 95 ? -5.270 -6.945 23.040 1.00 93.38 95 GLU A O 1
ATOM 761 N N . GLN A 1 96 ? -5.061 -5.187 21.671 1.00 89.94 96 GLN A N 1
ATOM 762 C CA . GLN A 1 96 ? -5.510 -4.196 22.649 1.00 89.94 96 GLN A CA 1
ATOM 763 C C . GLN A 1 96 ? -7.040 -4.152 22.823 1.00 89.94 96 GLN A C 1
ATOM 765 O O . GLN A 1 96 ? -7.546 -3.369 23.633 1.00 89.94 96 GLN A O 1
ATOM 770 N N . GLY A 1 97 ? -7.790 -4.950 22.056 1.00 88.00 97 GLY A N 1
ATOM 771 C CA . GLY A 1 97 ? -9.251 -4.997 22.095 1.00 88.00 97 GLY A CA 1
ATOM 772 C C . GLY A 1 97 ? -9.931 -3.745 21.534 1.00 88.00 97 GLY A C 1
ATOM 773 O O . GLY A 1 97 ? -11.062 -3.439 21.908 1.00 88.00 97 GLY A O 1
ATOM 774 N N . TYR A 1 98 ? -9.252 -2.981 20.671 1.00 86.25 98 TYR A N 1
ATOM 775 C CA . TYR A 1 98 ? -9.826 -1.789 20.035 1.00 86.25 98 TYR A CA 1
ATOM 776 C C . TYR A 1 98 ? -10.675 -2.122 18.808 1.00 86.25 98 TYR A C 1
ATOM 778 O O . TYR A 1 98 ? -11.511 -1.314 18.414 1.00 86.25 98 TYR A O 1
ATOM 786 N N . VAL A 1 99 ? -10.461 -3.292 18.210 1.00 86.81 99 VAL A N 1
ATOM 787 C CA . VAL A 1 99 ? -11.228 -3.812 17.077 1.00 86.81 99 VAL A CA 1
ATOM 788 C C . VAL A 1 99 ? -11.571 -5.276 17.339 1.00 86.81 99 VAL A C 1
ATOM 790 O O . VAL A 1 99 ? -10.781 -5.999 17.938 1.00 86.81 99 VAL A O 1
ATOM 793 N N . ASP A 1 100 ? -12.753 -5.722 16.916 1.00 88.56 100 ASP A N 1
ATOM 794 C CA . ASP A 1 100 ? -13.108 -7.140 16.972 1.00 88.56 100 ASP A CA 1
ATOM 795 C C . ASP A 1 100 ? -12.516 -7.930 15.798 1.00 88.56 100 ASP A C 1
ATOM 797 O O . ASP A 1 100 ? -12.155 -7.381 14.753 1.00 88.56 100 ASP A O 1
ATOM 801 N N . ILE A 1 101 ? -12.483 -9.252 15.962 1.00 90.25 101 ILE A N 1
ATOM 802 C CA . ILE A 1 101 ? -11.877 -10.168 14.997 1.00 90.25 101 ILE A CA 1
ATOM 803 C C . ILE A 1 101 ? -12.502 -10.081 13.599 1.00 90.25 101 ILE A C 1
ATOM 805 O O . ILE A 1 101 ? -11.767 -10.060 12.620 1.00 90.25 101 ILE A O 1
ATOM 809 N N . ARG A 1 102 ? -13.829 -9.927 13.473 1.00 90.38 102 ARG A N 1
ATOM 810 C CA . ARG A 1 102 ? -14.493 -9.898 12.156 1.00 90.38 102 ARG A CA 1
ATOM 811 C C . ARG A 1 102 ? -14.134 -8.639 11.377 1.00 90.38 102 ARG A C 1
ATOM 813 O O . ARG A 1 102 ? -13.917 -8.681 10.167 1.00 90.38 102 ARG A O 1
ATOM 820 N N . ARG A 1 103 ? -14.071 -7.498 12.067 1.00 88.00 103 ARG A N 1
ATOM 821 C CA . ARG A 1 103 ? -13.611 -6.238 11.467 1.00 88.00 103 ARG A CA 1
ATOM 822 C C . ARG A 1 103 ? -12.135 -6.319 11.087 1.00 88.00 103 ARG A C 1
ATOM 824 O O . ARG A 1 103 ? -11.774 -5.869 10.002 1.00 88.00 103 ARG A O 1
ATOM 831 N N . CYS A 1 104 ? -11.311 -6.922 11.943 1.00 91.94 104 CYS A N 1
ATOM 832 C CA . CYS A 1 104 ? -9.894 -7.146 11.673 1.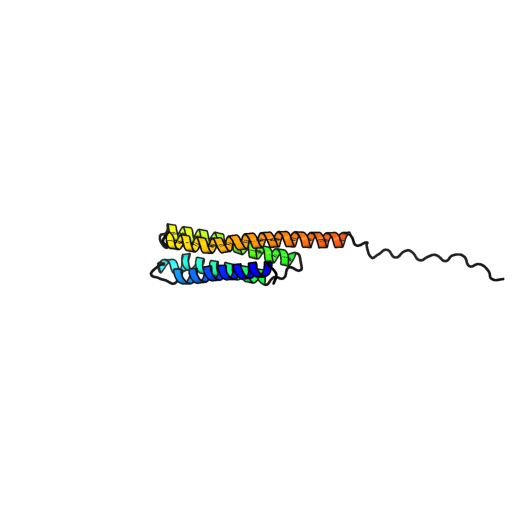00 91.94 104 CYS A CA 1
ATOM 833 C C . CYS A 1 104 ? -9.665 -8.032 10.434 1.00 91.94 104 CYS A C 1
ATOM 835 O O . CYS A 1 104 ? -8.872 -7.675 9.562 1.00 91.94 104 CYS A O 1
ATOM 837 N N . GLU A 1 105 ? -10.411 -9.130 10.292 1.00 94.12 105 GLU A N 1
ATOM 838 C CA . GLU A 1 105 ? -10.349 -10.027 9.129 1.00 94.12 105 GLU A CA 1
ATOM 839 C C . GLU A 1 105 ? -10.661 -9.290 7.822 1.00 94.12 105 GLU A C 1
ATOM 841 O O . GLU A 1 105 ? -9.903 -9.380 6.852 1.00 94.12 105 GLU A O 1
ATOM 846 N N . TYR A 1 106 ? -11.740 -8.503 7.799 1.00 94.31 106 TYR A N 1
ATOM 847 C CA . TYR A 1 106 ? -12.109 -7.733 6.611 1.00 94.31 106 TYR A CA 1
ATOM 848 C C . TYR A 1 106 ? -11.043 -6.687 6.240 1.00 94.31 106 TYR A C 1
ATOM 850 O O . TYR A 1 106 ? -10.648 -6.579 5.076 1.00 94.31 106 TYR A O 1
ATOM 858 N N . TRP A 1 107 ? -10.516 -5.954 7.226 1.00 93.81 107 TRP A N 1
ATOM 859 C CA . TRP A 1 107 ? -9.442 -4.975 7.016 1.00 93.81 107 TRP A CA 1
ATOM 860 C C . TRP A 1 107 ? -8.147 -5.626 6.507 1.00 93.81 107 TRP A C 1
ATOM 862 O O . TRP A 1 107 ? -7.477 -5.089 5.616 1.00 93.81 107 TRP A O 1
ATOM 872 N N . THR A 1 108 ? -7.815 -6.798 7.049 1.00 96.50 108 THR A N 1
ATOM 873 C CA . THR A 1 108 ? -6.677 -7.615 6.617 1.00 96.50 108 THR A CA 1
ATOM 874 C C . THR A 1 108 ? -6.840 -8.040 5.163 1.00 96.50 108 THR A C 1
ATOM 876 O O . THR A 1 108 ? -5.887 -7.930 4.389 1.00 96.50 108 THR A O 1
ATOM 879 N N . GLY A 1 109 ? -8.048 -8.449 4.761 1.00 97.12 109 GLY A N 1
ATOM 880 C CA . GLY A 1 109 ? -8.382 -8.771 3.373 1.00 97.12 109 GLY A CA 1
ATOM 881 C C . GLY A 1 109 ? -8.115 -7.606 2.419 1.00 97.12 109 GLY A C 1
ATOM 882 O O . GLY A 1 109 ? -7.338 -7.751 1.475 1.00 97.12 109 GLY A O 1
ATOM 883 N N . LEU A 1 110 ? -8.662 -6.420 2.715 1.00 96.38 110 LEU A N 1
ATOM 884 C CA . LEU A 1 110 ? -8.436 -5.210 1.908 1.00 96.38 110 LEU A CA 1
ATOM 885 C C . LEU A 1 110 ? -6.947 -4.864 1.770 1.00 96.38 110 LEU A C 1
ATOM 887 O O . LEU A 1 110 ? -6.467 -4.548 0.681 1.00 96.38 110 LEU A O 1
ATOM 891 N N . THR A 1 111 ? -6.198 -4.938 2.870 1.00 97.44 111 THR A N 1
ATOM 892 C CA . THR A 1 111 ? -4.767 -4.602 2.873 1.00 97.44 111 THR A CA 1
ATOM 893 C C . THR A 1 111 ? -3.943 -5.637 2.101 1.00 97.44 111 THR A C 1
ATOM 895 O O . THR A 1 111 ? -2.999 -5.295 1.385 1.00 97.44 111 THR A O 1
ATOM 898 N N . THR A 1 112 ? -4.315 -6.912 2.209 1.00 97.19 112 THR A N 1
ATOM 899 C CA . THR A 1 112 ? -3.648 -8.026 1.526 1.00 97.19 112 THR A CA 1
ATOM 900 C C . THR A 1 112 ? -3.889 -7.985 0.020 1.00 97.19 112 THR A C 1
ATOM 902 O O . THR A 1 112 ? -2.945 -8.205 -0.741 1.00 97.19 112 THR A O 1
ATOM 905 N N . ASP A 1 113 ? -5.095 -7.618 -0.420 1.00 96.06 113 ASP A N 1
ATOM 906 C CA . ASP A 1 113 ? -5.407 -7.363 -1.829 1.00 96.06 113 ASP A CA 1
ATOM 907 C C . ASP A 1 113 ? -4.445 -6.325 -2.424 1.00 96.06 113 ASP A C 1
ATOM 909 O O . ASP A 1 113 ? -3.754 -6.604 -3.409 1.00 96.06 113 ASP A O 1
ATOM 913 N N . VAL A 1 114 ? -4.326 -5.153 -1.786 1.00 97.38 114 VAL A N 1
ATOM 914 C CA . VAL A 1 114 ? -3.427 -4.079 -2.246 1.00 97.38 114 VAL A CA 1
ATOM 915 C C . VAL A 1 114 ? -1.975 -4.559 -2.280 1.00 97.38 114 VAL A C 1
ATOM 917 O O . VAL A 1 114 ? -1.285 -4.377 -3.285 1.00 97.38 114 VAL A O 1
ATOM 920 N N . LYS A 1 115 ? -1.514 -5.235 -1.222 1.00 97.56 115 LYS A N 1
ATOM 921 C CA . LYS A 1 115 ? -0.149 -5.771 -1.121 1.00 97.56 115 LYS A CA 1
ATOM 922 C C . LYS A 1 115 ? 0.167 -6.772 -2.236 1.00 97.56 115 LYS A C 1
ATOM 924 O O . LYS A 1 115 ? 1.228 -6.688 -2.852 1.00 97.56 115 LYS A O 1
ATOM 929 N N . ASN A 1 116 ? -0.733 -7.712 -2.512 1.00 96.38 116 ASN A N 1
ATOM 930 C CA . ASN A 1 116 ? -0.528 -8.746 -3.529 1.00 96.38 116 ASN A CA 1
ATOM 931 C C . ASN A 1 116 ? -0.516 -8.153 -4.943 1.00 96.38 116 ASN A C 1
ATOM 933 O O . ASN A 1 116 ? 0.307 -8.543 -5.783 1.00 96.38 116 ASN A O 1
ATOM 937 N N . MET A 1 117 ? -1.382 -7.169 -5.197 1.00 95.62 117 MET A N 1
ATOM 938 C CA . MET A 1 117 ? -1.390 -6.423 -6.454 1.00 95.62 117 MET A CA 1
ATOM 939 C C . MET A 1 117 ? -0.112 -5.600 -6.623 1.00 95.62 117 MET A C 1
ATOM 941 O O . MET A 1 117 ? 0.508 -5.673 -7.683 1.00 95.62 117 MET A O 1
ATOM 945 N N . ALA A 1 118 ? 0.337 -4.898 -5.579 1.00 96.38 118 ALA A N 1
ATOM 946 C CA . ALA A 1 118 ? 1.587 -4.138 -5.591 1.00 96.38 118 ALA A CA 1
ATOM 947 C C . ALA A 1 118 ? 2.805 -5.044 -5.824 1.00 96.38 118 ALA A C 1
ATOM 949 O O . ALA A 1 118 ? 3.686 -4.708 -6.612 1.00 96.38 118 ALA A O 1
ATOM 950 N N . ALA A 1 119 ? 2.841 -6.226 -5.202 1.00 96.75 119 ALA A N 1
ATOM 951 C CA . ALA A 1 119 ? 3.926 -7.190 -5.381 1.00 96.75 119 ALA A CA 1
ATOM 952 C C . ALA A 1 119 ? 3.978 -7.707 -6.824 1.00 96.75 119 ALA A C 1
ATOM 954 O O . ALA A 1 119 ? 5.044 -7.749 -7.443 1.00 96.75 119 ALA A O 1
ATOM 955 N N . SER A 1 120 ? 2.813 -8.048 -7.381 1.00 95.75 120 SER A N 1
ATOM 956 C CA . SER A 1 120 ? 2.686 -8.490 -8.771 1.00 95.75 120 SER A CA 1
ATOM 957 C C . SER A 1 120 ? 3.058 -7.384 -9.758 1.00 95.75 120 SER A C 1
ATOM 959 O O . SER A 1 120 ? 3.737 -7.646 -10.751 1.00 95.75 120 SER A O 1
ATOM 961 N N . TRP A 1 121 ? 2.637 -6.149 -9.484 1.00 94.94 121 TRP A N 1
ATOM 962 C CA . TRP A 1 121 ? 2.964 -4.972 -10.283 1.00 94.94 121 TRP A CA 1
ATOM 963 C C . TRP A 1 121 ? 4.467 -4.699 -10.283 1.00 94.94 121 TRP A C 1
ATOM 965 O O . TRP A 1 121 ? 5.073 -4.648 -11.352 1.00 94.94 121 TRP A O 1
ATOM 975 N N . ARG A 1 122 ? 5.089 -4.666 -9.099 1.00 96.12 122 ARG A N 1
ATOM 976 C CA . ARG A 1 122 ? 6.536 -4.494 -8.936 1.00 96.12 122 ARG A CA 1
ATOM 977 C C . ARG A 1 122 ? 7.336 -5.548 -9.682 1.00 96.12 122 ARG A C 1
ATOM 979 O O . ARG A 1 122 ? 8.310 -5.217 -10.352 1.00 96.12 122 ARG A O 1
ATOM 986 N N . LYS A 1 123 ? 6.943 -6.819 -9.563 1.00 96.38 123 LYS A N 1
ATOM 987 C CA . LYS A 1 123 ? 7.624 -7.922 -10.251 1.00 96.38 123 LYS A CA 1
ATOM 988 C C . LYS A 1 123 ? 7.607 -7.713 -11.768 1.00 96.38 123 LYS A C 1
ATOM 990 O O . LYS A 1 123 ? 8.657 -7.772 -12.402 1.00 96.38 123 LYS A O 1
ATOM 995 N N . LYS A 1 124 ? 6.435 -7.402 -12.333 1.00 95.25 124 LYS A N 1
ATOM 996 C CA . LYS A 1 124 ? 6.272 -7.143 -13.772 1.00 95.25 124 LYS A CA 1
ATOM 997 C C . LYS A 1 124 ? 7.076 -5.928 -14.238 1.00 95.25 124 LYS A C 1
ATOM 999 O O . LYS A 1 124 ? 7.705 -5.992 -15.294 1.00 95.25 124 LYS A O 1
ATOM 1004 N N . ASP A 1 125 ? 7.076 -4.846 -13.461 1.00 95.06 125 ASP A N 1
ATOM 1005 C CA . ASP A 1 125 ? 7.851 -3.644 -13.777 1.00 95.06 125 ASP A CA 1
ATOM 1006 C C . ASP A 1 125 ? 9.359 -3.926 -13.731 1.00 95.06 125 ASP A C 1
ATOM 1008 O O . ASP A 1 125 ? 10.066 -3.584 -14.677 1.00 95.06 125 ASP A O 1
ATOM 1012 N N . ALA A 1 126 ? 9.852 -4.641 -12.717 1.00 96.00 126 ALA A N 1
ATOM 1013 C CA . ALA A 1 126 ? 11.261 -5.027 -12.626 1.00 96.00 126 ALA A CA 1
ATOM 1014 C C . ALA A 1 126 ? 11.711 -5.898 -13.815 1.00 96.00 126 ALA A C 1
ATOM 1016 O O . ALA A 1 126 ? 12.739 -5.624 -14.437 1.00 96.00 126 ALA A O 1
ATOM 1017 N N . GLU A 1 127 ? 10.919 -6.909 -14.188 1.00 96.62 127 GLU A N 1
ATOM 1018 C CA . GLU A 1 127 ? 11.185 -7.760 -15.357 1.00 96.62 127 GLU A CA 1
ATOM 1019 C C . GLU A 1 127 ? 11.178 -6.958 -16.667 1.00 96.62 127 GLU A C 1
ATOM 1021 O O . GLU A 1 127 ? 12.014 -7.165 -17.551 1.00 96.62 127 GLU A O 1
ATOM 1026 N N . ARG A 1 128 ? 10.240 -6.015 -16.814 1.00 94.75 128 ARG A N 1
ATOM 1027 C CA . ARG A 1 128 ? 10.173 -5.117 -17.972 1.00 94.75 128 ARG A CA 1
ATOM 1028 C C . ARG A 1 128 ? 11.394 -4.201 -18.044 1.00 94.75 128 ARG A C 1
ATOM 1030 O O . ARG A 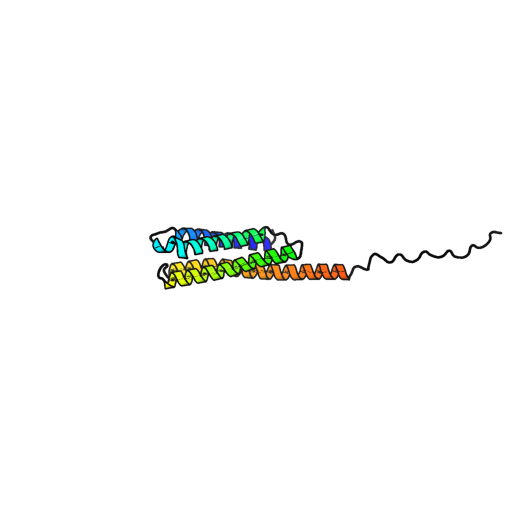1 128 ? 11.981 -4.073 -19.115 1.00 94.75 128 ARG A O 1
ATOM 1037 N N . PHE A 1 129 ? 11.784 -3.576 -16.938 1.00 95.19 129 PHE A N 1
ATOM 1038 C CA . PHE A 1 129 ? 12.909 -2.641 -16.904 1.00 95.19 129 PHE A CA 1
ATOM 1039 C C . PHE A 1 129 ? 14.238 -3.343 -17.167 1.00 95.19 129 PHE A C 1
ATOM 1041 O O . PHE A 1 129 ? 15.035 -2.839 -17.955 1.00 95.19 129 PHE A O 1
ATOM 1048 N N . ASN A 1 130 ? 14.446 -4.541 -16.616 1.00 94.62 130 ASN A N 1
ATOM 1049 C CA . ASN A 1 130 ? 15.642 -5.331 -16.906 1.00 94.62 130 ASN A CA 1
ATOM 1050 C C . ASN A 1 130 ? 15.774 -5.657 -18.400 1.00 94.62 130 ASN A C 1
ATOM 1052 O O . ASN A 1 130 ? 16.866 -5.524 -18.951 1.00 94.62 130 ASN A O 1
ATOM 1056 N N . ARG A 1 131 ? 14.671 -6.020 -19.073 1.00 94.69 131 ARG A N 1
ATOM 1057 C CA . ARG A 1 131 ? 14.674 -6.259 -20.528 1.00 94.69 131 ARG A CA 1
ATOM 1058 C C . ARG A 1 131 ? 15.046 -5.004 -21.317 1.00 94.69 131 ARG A C 1
ATOM 1060 O O . ARG A 1 131 ? 15.972 -5.048 -22.119 1.00 94.69 131 ARG A O 1
ATOM 1067 N N . LEU A 1 132 ? 14.410 -3.871 -21.019 1.00 92.94 132 LEU A N 1
ATOM 1068 C CA . LEU A 1 132 ? 14.685 -2.598 -21.699 1.00 92.94 132 LEU A CA 1
ATOM 1069 C C . LEU A 1 132 ? 16.136 -2.126 -21.515 1.00 92.94 132 LEU A C 1
ATOM 1071 O O . LEU A 1 132 ? 16.742 -1.585 -22.439 1.00 92.94 132 LEU A O 1
ATOM 1075 N N . LEU A 1 133 ? 16.709 -2.323 -20.325 1.00 92.19 133 LEU A N 1
ATOM 1076 C CA . LEU A 1 133 ? 18.108 -1.985 -20.055 1.00 92.19 133 LEU A CA 1
ATOM 1077 C C . LEU A 1 133 ? 19.072 -2.909 -20.811 1.00 92.19 133 LEU A C 1
ATOM 1079 O O . LEU A 1 133 ? 20.073 -2.430 -21.345 1.00 92.19 133 LEU A O 1
ATOM 1083 N N . ALA A 1 134 ? 18.765 -4.207 -20.891 1.00 92.06 134 ALA A N 1
ATOM 1084 C CA . ALA A 1 134 ? 19.555 -5.167 -21.658 1.00 92.06 134 ALA A CA 1
ATOM 1085 C C . ALA A 1 134 ? 19.538 -4.845 -23.162 1.00 92.06 134 ALA A C 1
ATOM 1087 O O . ALA A 1 134 ? 20.595 -4.816 -23.791 1.00 92.06 134 ALA A O 1
ATOM 1088 N N . GLU A 1 135 ? 18.370 -4.518 -23.719 1.00 91.25 135 GLU A N 1
ATOM 1089 C CA . GLU A 1 135 ? 18.210 -4.108 -25.119 1.00 91.25 135 GLU A CA 1
ATOM 1090 C C . GLU A 1 135 ? 18.998 -2.827 -25.432 1.00 91.25 135 GLU A C 1
ATOM 1092 O O . GLU A 1 135 ? 19.760 -2.797 -26.400 1.00 91.25 135 GLU A O 1
ATOM 1097 N N . LYS A 1 136 ? 18.899 -1.791 -24.583 1.00 89.12 136 LYS A N 1
ATOM 1098 C CA . LYS A 1 136 ? 19.690 -0.554 -24.737 1.00 89.12 136 LYS A CA 1
ATOM 1099 C C . LYS A 1 136 ? 21.197 -0.824 -24.689 1.00 89.12 136 LYS A C 1
ATOM 1101 O O . LYS A 1 136 ? 21.949 -0.237 -25.465 1.00 89.12 136 LYS A O 1
ATOM 1106 N N . LYS A 1 137 ? 21.647 -1.721 -23.805 1.00 88.69 137 LYS A N 1
ATOM 1107 C CA . LYS A 1 137 ? 23.063 -2.105 -23.701 1.00 88.69 137 LYS A CA 1
ATOM 1108 C C . LYS A 1 137 ? 23.541 -2.848 -24.952 1.00 88.69 137 LYS A C 1
ATOM 1110 O O . LYS A 1 137 ? 24.614 -2.535 -25.456 1.00 88.69 137 LYS A O 1
ATOM 1115 N N . ALA A 1 138 ? 22.743 -3.779 -25.475 1.00 88.81 138 ALA A N 1
ATOM 1116 C CA . ALA A 1 138 ? 23.061 -4.509 -26.702 1.00 88.81 138 ALA A CA 1
ATOM 1117 C C . ALA A 1 138 ? 23.139 -3.575 -27.924 1.00 88.81 138 ALA A C 1
ATOM 1119 O O . ALA A 1 138 ? 24.067 -3.681 -28.721 1.00 88.81 138 ALA A O 1
ATOM 1120 N N . GLN A 1 139 ? 22.223 -2.607 -28.035 1.00 83.94 139 GLN A N 1
ATOM 1121 C CA . GLN A 1 139 ? 22.248 -1.592 -29.097 1.00 83.94 139 GLN A CA 1
ATOM 1122 C C . GLN A 1 139 ? 23.491 -0.694 -29.020 1.00 83.94 139 GLN A C 1
ATOM 1124 O O . GLN A 1 139 ? 24.087 -0.391 -30.050 1.00 83.94 139 GLN A O 1
ATOM 1129 N N . ALA A 1 140 ? 23.915 -0.314 -27.811 1.00 83.94 140 ALA A N 1
ATOM 1130 C CA . ALA A 1 140 ? 25.136 0.463 -27.607 1.00 83.94 140 ALA A CA 1
ATOM 1131 C C . ALA A 1 140 ? 26.416 -0.334 -27.933 1.00 83.94 140 ALA A C 1
ATOM 1133 O O . ALA A 1 140 ? 27.404 0.252 -28.362 1.00 83.94 140 ALA A O 1
ATOM 1134 N N . GLN A 1 141 ? 26.405 -1.659 -27.749 1.00 74.12 141 GLN A N 1
ATOM 1135 C CA . GLN A 1 141 ? 27.545 -2.540 -28.043 1.00 74.12 141 GLN A CA 1
ATOM 1136 C C . GLN A 1 141 ? 27.620 -2.976 -29.517 1.00 74.12 141 GLN A C 1
ATOM 1138 O O . GLN A 1 141 ? 28.708 -3.258 -30.008 1.00 74.12 141 GLN A O 1
ATOM 1143 N N . GLY A 1 142 ? 26.491 -3.012 -30.232 1.00 65.25 142 GLY A N 1
ATOM 1144 C CA . GLY A 1 142 ? 26.426 -3.333 -31.664 1.00 65.25 142 GLY A CA 1
ATOM 1145 C C . GLY A 1 142 ? 26.702 -2.153 -32.606 1.00 65.25 142 GLY A C 1
ATOM 1146 O O . GLY A 1 142 ? 26.679 -2.332 -33.822 1.00 65.25 142 GLY A O 1
ATOM 1147 N N . GLN A 1 143 ? 26.943 -0.947 -32.078 1.00 51.25 143 GLN A N 1
ATOM 1148 C CA . GLN A 1 143 ? 27.255 0.242 -32.873 1.00 51.25 143 GLN A CA 1
ATOM 1149 C C . GLN A 1 143 ? 28.781 0.382 -33.030 1.00 51.25 143 GLN A C 1
ATOM 1151 O O . GLN A 1 143 ? 29.469 0.590 -32.029 1.00 51.25 143 GLN A O 1
ATOM 1156 N N . PRO A 1 144 ? 29.346 0.273 -34.252 1.00 53.09 144 PRO A N 1
ATOM 1157 C CA . PRO A 1 144 ? 30.776 0.483 -34.450 1.00 53.09 144 PRO A CA 1
ATOM 1158 C C . PRO A 1 144 ? 31.142 1.935 -34.093 1.00 53.09 144 PRO A C 1
ATOM 1160 O O . PRO A 1 144 ? 30.329 2.840 -34.320 1.00 53.09 144 PRO A O 1
ATOM 1163 N N . PRO A 1 1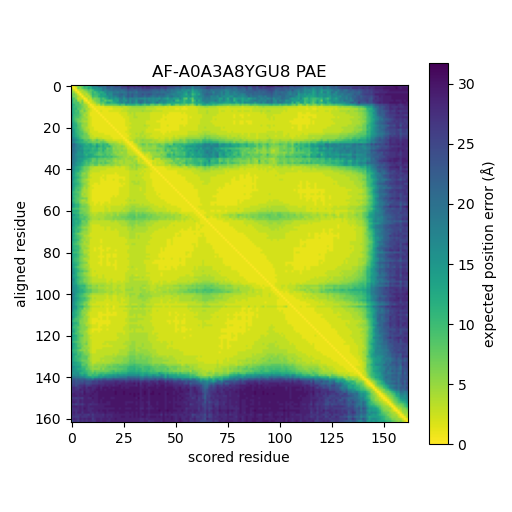45 ? 32.345 2.192 -33.546 1.00 50.59 145 PRO A N 1
ATOM 1164 C CA . PRO A 1 145 ? 32.755 3.537 -33.167 1.00 50.59 145 PRO A CA 1
ATOM 1165 C C . PRO A 1 145 ? 32.706 4.469 -34.387 1.00 50.59 145 PRO A C 1
ATOM 1167 O O . PRO A 1 145 ? 33.459 4.308 -35.348 1.00 50.59 145 PRO A O 1
ATOM 1170 N N . ARG A 1 146 ? 31.816 5.471 -34.351 1.00 57.00 146 ARG A N 1
ATOM 1171 C CA . ARG A 1 146 ? 31.835 6.607 -35.284 1.00 57.00 146 ARG A CA 1
ATOM 1172 C C . ARG A 1 146 ? 33.082 7.438 -34.990 1.00 57.00 146 ARG A C 1
ATOM 1174 O O . ARG A 1 146 ? 33.025 8.365 -34.191 1.00 57.00 146 ARG A O 1
ATOM 1181 N N . GLY A 1 147 ? 34.210 7.088 -35.601 1.00 57.16 147 GLY A N 1
ATOM 1182 C CA . GLY A 1 147 ? 35.427 7.874 -35.419 1.00 57.16 147 GLY A CA 1
ATOM 1183 C C . GLY A 1 147 ? 36.735 7.206 -35.811 1.00 57.16 147 GLY A C 1
ATOM 1184 O O . GLY A 1 147 ? 37.704 7.342 -35.079 1.00 57.16 147 GLY A O 1
ATOM 1185 N N . GLN A 1 148 ? 36.801 6.520 -36.951 1.00 54.09 148 GLN A N 1
ATOM 1186 C CA . GLN A 1 148 ? 38.059 6.427 -37.696 1.00 54.09 148 GLN A CA 1
ATOM 1187 C C . GLN A 1 148 ? 37.752 6.816 -39.140 1.00 54.09 148 GLN A C 1
ATOM 1189 O O . GLN A 1 148 ? 37.219 6.024 -39.914 1.00 54.09 148 GLN A O 1
ATOM 1194 N N . GLN A 1 149 ? 38.003 8.086 -39.476 1.00 56.50 149 GLN A N 1
ATOM 1195 C CA . GLN A 1 149 ? 38.108 8.490 -40.875 1.00 56.50 149 GLN A CA 1
ATOM 1196 C C . GLN A 1 149 ? 39.211 7.627 -41.507 1.00 56.50 149 GLN A C 1
ATOM 1198 O O . GLN A 1 149 ? 40.309 7.575 -40.948 1.00 56.50 149 GLN A O 1
ATOM 1203 N N . PRO A 1 150 ? 38.956 6.929 -42.628 1.00 60.19 150 PRO A N 1
ATOM 1204 C CA . PRO A 1 150 ? 40.034 6.270 -43.346 1.00 60.19 150 PRO A CA 1
ATOM 1205 C C . PRO A 1 150 ? 41.054 7.339 -43.774 1.00 60.19 150 PRO A C 1
ATOM 1207 O O . PRO A 1 150 ? 40.643 8.442 -44.153 1.00 60.19 150 PRO A O 1
ATOM 1210 N N . PRO A 1 151 ? 42.366 7.055 -43.689 1.00 62.50 151 PRO A N 1
ATOM 1211 C CA . PRO A 1 151 ? 43.387 8.027 -44.053 1.00 62.50 151 PRO A CA 1
ATOM 1212 C C . PRO A 1 151 ? 43.173 8.501 -45.500 1.00 62.50 151 PRO A C 1
ATOM 1214 O O . PRO A 1 151 ? 42.720 7.715 -46.343 1.00 62.50 151 PRO A O 1
ATOM 1217 N N . PRO A 1 152 ? 43.470 9.777 -45.808 1.00 60.97 152 PRO A N 1
ATOM 1218 C CA . PRO A 1 152 ? 43.315 10.301 -47.156 1.00 60.97 152 PRO A CA 1
ATOM 1219 C C . PRO A 1 152 ? 44.125 9.439 -48.128 1.00 60.97 152 PRO A C 1
ATOM 1221 O O . PRO A 1 152 ? 45.306 9.166 -47.899 1.00 60.97 152 PRO A O 1
ATOM 1224 N N . ARG A 1 153 ? 43.473 8.986 -49.207 1.00 62.81 153 ARG A N 1
ATOM 1225 C CA . ARG A 1 153 ? 44.133 8.268 -50.302 1.00 62.81 153 ARG A CA 1
ATOM 1226 C C . ARG A 1 153 ? 45.263 9.152 -50.827 1.00 62.81 153 ARG A C 1
ATOM 1228 O O . ARG A 1 153 ? 44.991 10.183 -51.438 1.00 62.81 153 ARG A O 1
ATOM 1235 N N . GLN A 1 154 ? 46.513 8.761 -50.578 1.00 60.62 154 GLN A N 1
ATOM 1236 C CA . GLN A 1 154 ? 47.659 9.383 -51.232 1.00 60.62 154 GLN A CA 1
ATOM 1237 C C . GLN A 1 154 ? 47.493 9.193 -52.744 1.00 60.62 154 GLN A C 1
ATOM 1239 O O . GLN A 1 154 ? 47.192 8.090 -53.208 1.00 60.62 154 GLN A O 1
ATOM 1244 N N . GLY A 1 155 ? 47.589 10.298 -53.484 1.00 58.62 155 GLY A N 1
ATOM 1245 C CA . GLY A 1 155 ? 47.383 10.339 -54.926 1.00 58.62 155 GLY A CA 1
ATOM 1246 C C . GLY A 1 155 ? 48.295 9.350 -55.646 1.00 58.62 155 GLY A C 1
ATOM 1247 O O . GLY A 1 155 ? 49.506 9.342 -55.437 1.00 58.62 155 GLY A O 1
ATOM 1248 N N . GLY A 1 156 ? 47.696 8.508 -56.487 1.00 61.16 156 GLY A N 1
ATOM 1249 C CA . GLY A 1 156 ? 48.436 7.662 -57.416 1.00 61.16 156 GLY A CA 1
ATOM 1250 C C . GLY A 1 156 ? 49.132 8.499 -58.501 1.00 61.16 156 GLY A C 1
ATOM 1251 O O . GLY A 1 156 ? 48.690 9.615 -58.788 1.00 61.16 156 GLY A O 1
ATOM 1252 N N . PRO A 1 157 ? 50.218 7.982 -59.098 1.00 59.16 157 PRO A N 1
ATOM 1253 C CA . PRO A 1 157 ? 51.092 8.742 -59.982 1.00 59.16 157 PRO A CA 1
ATOM 1254 C C . PRO A 1 157 ? 50.375 9.221 -61.247 1.00 59.16 157 PRO A C 1
ATOM 1256 O O . PRO A 1 157 ? 49.682 8.473 -61.939 1.00 59.16 157 PRO A O 1
ATOM 1259 N N . GLN A 1 158 ? 50.581 10.501 -61.543 1.00 62.34 158 GLN A N 1
ATOM 1260 C CA . GLN A 1 158 ? 50.112 11.178 -62.740 1.00 62.34 158 GLN A CA 1
ATOM 1261 C C . GLN A 1 158 ? 50.905 10.670 -63.951 1.00 62.34 158 GLN A C 1
ATOM 1263 O O . GLN A 1 158 ? 52.110 10.895 -64.046 1.00 62.34 158 GLN A O 1
ATOM 1268 N N . TYR A 1 159 ? 50.243 9.973 -64.876 1.00 52.03 159 TYR A N 1
ATOM 1269 C CA . TYR A 1 159 ? 50.861 9.588 -66.146 1.00 52.03 159 TYR A CA 1
ATOM 1270 C C . TYR A 1 159 ? 50.933 10.791 -67.104 1.00 52.03 159 TYR A C 1
ATOM 1272 O O . TYR A 1 159 ? 49.986 11.585 -67.155 1.00 52.03 159 TYR A O 1
ATOM 1280 N N . PRO A 1 160 ? 52.021 10.932 -67.884 1.00 63.28 160 PRO A N 1
ATOM 1281 C CA . PRO A 1 160 ? 52.194 12.055 -68.792 1.00 63.28 160 PRO A CA 1
ATOM 1282 C C . PRO A 1 160 ? 51.266 11.929 -70.005 1.00 63.28 160 PRO A C 1
ATOM 1284 O O . PRO A 1 160 ? 51.112 10.852 -70.587 1.00 63.28 160 PRO A O 1
ATOM 1287 N N . ARG A 1 161 ? 50.634 13.045 -70.389 1.00 55.75 161 ARG A N 1
ATOM 1288 C CA . ARG A 1 161 ? 49.961 13.154 -71.686 1.00 55.75 161 ARG A CA 1
ATOM 1289 C C . ARG A 1 161 ? 51.006 13.360 -72.784 1.00 55.75 161 ARG A C 1
ATOM 1291 O O . ARG A 1 161 ? 52.005 14.032 -72.554 1.00 55.75 161 ARG A O 1
ATOM 1298 N N . ARG A 1 162 ? 50.709 12.721 -73.918 1.00 61.41 162 ARG A N 1
ATOM 1299 C CA . ARG A 1 162 ? 51.429 12.702 -75.198 1.00 61.41 162 ARG A CA 1
ATOM 1300 C C . ARG A 1 162 ? 52.006 14.042 -75.628 1.00 61.41 162 ARG A C 1
ATOM 1302 O O . ARG A 1 162 ? 51.298 15.055 -75.439 1.00 61.41 162 ARG A O 1
#

Mean predicted aligned error: 9.28 Å

=== Feature glossary ===
The features interleaved in this record are:

— What the protein is —

Sequence gives the chain of amino acids in standard one-letter code (A=alanine, C=cysteine, …, Y=tyrosine), read N→C. It is the only feature that is directly encoded by the gene; all structural features are derived from the folded form of this sequence.

Database cross-references. InterPro integrates a dozen domain/family signature databases into unified entries with residue-range hits. GO terms attach function/process/location labels with evidence codes. CATH codes position the fold in a four-level structural taxonomy. Organism is the NCBI-taxonomy species name.

— Where its atoms are —

Atomic coordinates in PDBx/mmCIF format — the same representation the Protein Data Bank distributes. Each line of the _atom_site loop places one backbone atom in Cartesian space (units: ångströms, origin: arbitrary).

The six renders are orthographic views along the three Cartesian axes in both directions. Representation (cartoon, sticks, or surface) and color scheme (sequence-rainbow or by-chain) vary across proteins so the training set covers all the common visualization conventions.

— Local backbone conformation —

Eight-state secondary structure (DSSP): H is the canonical α-helix, G the tighter 3₁₀-helix, I the wider π-helix; E/B are β-structure, T and S are turns and bends, and '-' is everything else. DSSP derives these from the pattern of main-chain N–H···O=C hydrogen bonds, not from the sequence.

P-SEA three-state annotation labels each residue as helix, strand, or coil based purely on the geometry of the Cα trace. It serves as a fallback when the full backbone (and thus DSSP) is unavailable.

The φ/ψ torsion pair specifies the backbone conformation at each residue. φ rotates about the N–Cα bond, ψ about the Cα–C bond. Steric clashes forbid most of the (φ, ψ) plane — the allowed regions (α-helix basin, β-sheet basin, left-handed helix) are the Ramachandran-allowed regions.

— Global shape and packing —

The geometric summary reports three shape descriptors. Rg (radius of gyration) measures how spread out the Cα atoms are about their centre of mass; compact globular proteins have small Rg, elongated or unfolded ones large. Cα contacts (<8 Å, |i−j|>4) count long-range residue pairs in spatial proximity — high for tightly packed folds, near zero for rods or random coil. The bounding-box extents give the protein's footprint along x, y, z in Å.

Solvent-accessible surface area (SASA) is the area in Å² traced out by the centre of a 1.4 Å probe sphere (a water molecule) rolled over the protein's van der Waals surface (Shrake–Rupley / Lee–Richards construction). Buried residues have near-zero SASA; fully exposed residues can exceed 200 Å². The total SASA scales roughly with the number of surface residues.

The contact map is a binary N×N matrix image: pixel (i, j) is dark where Cα_i and Cα_j are within 8 Å and |i−j|>4. Because the |i−j|>4 filter removes local helical contacts, off-diagonal stripes parallel to the main diagonal indicate parallel β-sheets; stripes perpendicular to it indicate antiparallel β-sheets. The Ramachandran plot scatters every residue's (φ, ψ) pair against the sterically allowed regions. The PAE heatmap renders the predicted-aligned-error matrix.

— Structural neighborhood —

3Di is Foldseek's structural alphabet. Each residue is assigned one of twenty discrete states based on how its Cα sits relative to its spatial (not sequential) neighbors. Aligning 3Di strings finds structural homologs roughly as well as full 3D superposition, but orders of magnitude faster.

Nearest PDB neighbors are the top structural matches found by Foldseek when searching this structure against the entire Protein Data Bank. Each hit reports a TM-score (0 to 1; >0.5 almost always implies the same fold) and an E-value. These are *structural* homologs — they may share no detectable sequence similarity.

— Confidence and disorder —

For AlphaFold models, the B-factor field carries pLDDT — the model's own estimate of local accuracy on a 0–100 scale. Regions with pLDDT<50 should be treated as essentially unmodeled; they often correspond to intrinsically disordered segments.

Crystallographic B-factors measure how much each atom's electron density is smeared out, in Å². They rise in mobile loops and surface residues and fall in the buried interior. In AlphaFold models this column is repurposed to hold pLDDT instead.

Predicted aligned error is AlphaFold's pairwise confidence. Unlike pLDDT (per-residue), PAE is per-residue-pair and captures whether two parts of the structure are correctly placed relative to each other. Units are ångströms of expected positional error.